Protein AF-A0A3P0XBJ1-F1 (afdb_monomer)

Secondary structure (DSSP, 8-state):
---HHHHHHHHHHHHHHHHHHHHHHHHHHSB-SS-TTSB-HHHHHHHHHHHHHHHHHHHHHHHHHHHHHHTT-

Mean predicted aligned error: 3.43 Å

pLDDT: mean 94.89, std 5.99, range [60.88, 98.56]

Sequence (73 aa):
MLGEERGRLAVALDVLTDALILIGQHGVYCVSNRNPSKPALDLQAVLAGIDGAKELIQSSMALLEQKARAERA

Nearest PDB structures (foldseek):
  8pm4-assembly1_A  TM=7.756E-01  e=5.210E+00  Gordonia otitidis NBRC 100426
  8hhl-assembly1_A  TM=7.588E-01  e=5.575E+00  Mycolicibacterium mucogenicum

Structure (mmCIF, N/CA/C/O backbone):
data_AF-A0A3P0XBJ1-F1
#
_entry.id   AF-A0A3P0XBJ1-F1
#
loop_
_atom_site.group_PDB
_atom_site.id
_atom_site.type_symbol
_atom_site.label_atom_id
_atom_site.label_alt_id
_atom_site.label_comp_id
_atom_site.label_asym_id
_atom_site.label_entity_id
_atom_site.label_seq_id
_atom_site.pdbx_PDB_ins_code
_atom_site.Cartn_x
_atom_site.Cartn_y
_atom_site.Cartn_z
_atom_site.occupancy
_atom_site.B_iso_or_equiv
_atom_site.auth_seq_id
_atom_site.auth_comp_id
_atom_site.auth_asym_id
_atom_site.auth_atom_id
_atom_site.pdbx_PDB_model_num
ATOM 1 N N . MET A 1 1 ? -12.713 -7.103 17.611 1.00 60.88 1 MET A N 1
ATOM 2 C CA . MET A 1 1 ? -12.464 -6.782 16.186 1.00 60.88 1 MET A CA 1
ATOM 3 C C . MET A 1 1 ? -12.264 -5.284 16.027 1.00 60.88 1 MET A C 1
ATOM 5 O O . MET A 1 1 ? -12.727 -4.529 16.870 1.00 60.88 1 MET A O 1
ATOM 9 N N . LEU A 1 2 ? -11.546 -4.873 14.984 1.00 68.00 2 LEU A N 1
ATOM 10 C CA . LEU A 1 2 ? -10.980 -3.531 14.816 1.00 68.00 2 LEU A CA 1
ATOM 11 C C . LEU A 1 2 ? -11.979 -2.445 14.353 1.00 68.00 2 LEU A C 1
ATOM 13 O O . LEU A 1 2 ? -11.569 -1.313 14.128 1.00 68.00 2 LEU A O 1
ATOM 17 N N . GLY A 1 3 ? -13.273 -2.768 14.250 1.00 86.12 3 GLY A N 1
ATOM 18 C CA . GLY A 1 3 ? -14.286 -1.927 13.599 1.00 86.12 3 GLY A CA 1
ATOM 19 C C . GLY A 1 3 ? -14.252 -2.079 12.073 1.00 86.12 3 GLY A C 1
ATOM 20 O O . GLY A 1 3 ? -13.208 -2.396 11.504 1.00 86.12 3 GLY A O 1
ATOM 21 N N . GLU A 1 4 ? -15.397 -1.888 11.414 1.00 92.75 4 GLU A N 1
ATOM 22 C CA . GLU A 1 4 ? -15.551 -2.093 9.963 1.00 92.75 4 GLU A CA 1
ATOM 23 C C . GLU A 1 4 ? -14.602 -1.205 9.143 1.00 92.75 4 GLU A C 1
ATOM 25 O O . GLU A 1 4 ? -13.856 -1.707 8.303 1.00 92.75 4 GLU A O 1
ATOM 30 N N . GLU A 1 5 ? -14.551 0.091 9.459 1.00 94.06 5 GLU A N 1
ATOM 31 C CA . GLU A 1 5 ? -13.689 1.070 8.783 1.00 94.06 5 GLU A CA 1
ATOM 32 C C . GLU A 1 5 ? -12.209 0.673 8.827 1.00 94.06 5 GLU A C 1
ATOM 34 O O . GLU A 1 5 ? -11.501 0.705 7.820 1.00 94.06 5 GLU A O 1
ATOM 39 N N . ARG A 1 6 ? -11.732 0.205 9.986 1.00 94.12 6 ARG A N 1
ATOM 40 C CA . ARG A 1 6 ? -10.340 -0.229 10.139 1.00 94.12 6 ARG A CA 1
ATOM 41 C C . ARG A 1 6 ? -10.060 -1.537 9.399 1.00 94.12 6 ARG A C 1
ATOM 43 O O . ARG A 1 6 ? -8.942 -1.733 8.935 1.00 94.12 6 ARG A O 1
ATOM 50 N N . GLY A 1 7 ? -11.058 -2.415 9.278 1.00 95.25 7 GLY A N 1
ATOM 51 C CA . GLY A 1 7 ? -10.974 -3.619 8.452 1.00 95.25 7 GLY A CA 1
ATOM 52 C C . GLY A 1 7 ? -10.813 -3.285 6.968 1.00 95.25 7 GLY A C 1
ATOM 53 O O . GLY A 1 7 ? -9.928 -3.832 6.315 1.00 95.25 7 GLY A O 1
ATOM 54 N N . ARG A 1 8 ? -11.594 -2.328 6.452 1.00 96.62 8 ARG A N 1
ATOM 55 C CA . ARG A 1 8 ? -11.477 -1.846 5.063 1.00 96.62 8 ARG A CA 1
ATOM 56 C C . ARG A 1 8 ? -10.109 -1.217 4.789 1.00 96.62 8 ARG A C 1
ATOM 58 O O . ARG A 1 8 ? -9.491 -1.523 3.774 1.00 96.62 8 ARG A O 1
ATOM 65 N N . LEU A 1 9 ? -9.605 -0.399 5.717 1.00 97.50 9 LEU A N 1
ATOM 66 C CA . LEU A 1 9 ? -8.262 0.183 5.622 1.00 97.50 9 LEU A CA 1
ATOM 67 C C . LEU A 1 9 ? -7.153 -0.878 5.654 1.00 97.50 9 LEU A C 1
ATOM 69 O O . LEU A 1 9 ? -6.176 -0.749 4.922 1.00 97.50 9 LEU A O 1
ATOM 73 N N . ALA A 1 10 ? -7.310 -1.943 6.444 1.00 96.88 10 ALA A N 1
ATOM 74 C CA . ALA A 1 10 ? -6.350 -3.045 6.467 1.00 96.88 10 ALA A CA 1
ATOM 75 C C . ALA A 1 10 ? -6.281 -3.779 5.117 1.00 96.88 10 ALA A C 1
ATOM 77 O O . ALA A 1 10 ? -5.189 -4.063 4.639 1.00 96.88 10 ALA A O 1
ATOM 78 N N . VAL A 1 11 ? -7.426 -4.024 4.470 1.00 97.81 11 VAL A N 1
ATOM 79 C CA . VAL A 1 11 ? -7.459 -4.625 3.124 1.00 97.81 11 VAL A CA 1
ATOM 80 C C . VAL A 1 11 ? -6.858 -3.680 2.080 1.00 97.81 11 VAL A C 1
ATOM 82 O O 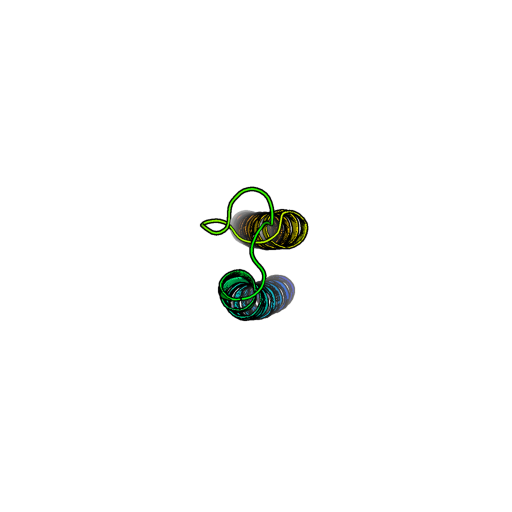. VAL A 1 11 ? -6.102 -4.117 1.221 1.00 97.81 11 VAL A O 1
ATOM 85 N N . ALA A 1 12 ? -7.130 -2.375 2.164 1.00 98.12 12 ALA A N 1
ATOM 86 C CA . ALA A 1 12 ? -6.504 -1.401 1.269 1.00 98.12 12 ALA A CA 1
ATOM 87 C C . ALA A 1 12 ? -4.969 -1.380 1.415 1.00 98.12 12 ALA A C 1
ATOM 89 O O . ALA A 1 12 ? -4.256 -1.291 0.416 1.00 98.12 12 ALA A O 1
ATOM 90 N N . LEU A 1 13 ? -4.460 -1.498 2.647 1.00 98.38 13 LEU A N 1
ATOM 91 C CA . LEU A 1 13 ? -3.026 -1.601 2.920 1.00 98.38 13 LEU A CA 1
ATOM 92 C C . LEU A 1 13 ? -2.409 -2.862 2.293 1.00 98.38 13 LEU A C 1
ATOM 94 O O . LEU A 1 13 ? -1.298 -2.794 1.767 1.00 98.38 13 LEU A O 1
ATOM 98 N N . ASP A 1 14 ? -3.129 -3.981 2.328 1.00 98.12 14 ASP A N 1
ATOM 99 C CA . ASP A 1 14 ? -2.714 -5.249 1.721 1.00 98.12 14 ASP A CA 1
ATOM 100 C C . ASP A 1 14 ? -2.602 -5.121 0.194 1.00 98.12 14 ASP A C 1
ATOM 102 O O . ASP A 1 14 ? -1.535 -5.337 -0.376 1.00 98.12 14 ASP A O 1
ATOM 106 N N . VAL A 1 15 ? -3.643 -4.589 -0.456 1.00 98.56 15 VAL A N 1
ATOM 107 C CA . VAL A 1 15 ? -3.657 -4.352 -1.912 1.00 98.56 15 VAL A CA 1
ATOM 108 C C . VAL A 1 15 ? -2.520 -3.424 -2.357 1.00 98.56 15 VAL A C 1
ATOM 110 O O . VAL A 1 15 ? -1.884 -3.659 -3.386 1.00 98.56 15 VAL A O 1
ATOM 113 N N . LEU A 1 16 ? -2.228 -2.367 -1.593 1.00 98.38 16 LEU A N 1
ATOM 114 C CA . LEU A 1 16 ? -1.091 -1.486 -1.885 1.00 98.38 16 LEU A CA 1
ATOM 115 C C . LEU A 1 16 ? 0.257 -2.181 -1.676 1.00 98.38 16 LEU A C 1
ATOM 117 O O . LEU A 1 16 ? 1.220 -1.872 -2.377 1.00 98.38 16 LEU A O 1
ATOM 121 N N . THR A 1 17 ? 0.340 -3.110 -0.727 1.00 98.00 17 THR A N 1
ATOM 122 C CA . THR A 1 17 ? 1.550 -3.903 -0.489 1.00 98.00 17 THR A CA 1
ATOM 123 C C . THR A 1 17 ? 1.807 -4.858 -1.653 1.00 98.00 17 THR A C 1
ATOM 125 O O . THR A 1 17 ? 2.932 -4.902 -2.153 1.00 98.00 17 THR A O 1
ATOM 128 N N . ASP A 1 18 ? 0.769 -5.520 -2.168 1.00 98.31 18 ASP A N 1
ATOM 129 C CA . ASP A 1 18 ? 0.861 -6.343 -3.378 1.00 98.31 18 ASP A CA 1
ATOM 130 C C . ASP A 1 18 ? 1.287 -5.515 -4.599 1.00 98.31 18 ASP A C 1
ATOM 132 O O . ASP A 1 18 ? 2.198 -5.897 -5.339 1.00 98.31 18 ASP A O 1
ATOM 136 N N . ALA A 1 19 ? 0.687 -4.335 -4.787 1.00 97.88 19 ALA A N 1
ATOM 137 C CA . ALA A 1 19 ? 1.058 -3.427 -5.870 1.00 97.88 19 ALA A CA 1
ATOM 138 C C . ALA A 1 19 ? 2.532 -2.993 -5.782 1.00 97.88 19 ALA A C 1
ATOM 140 O O . ALA A 1 19 ? 3.230 -2.969 -6.800 1.00 97.88 19 ALA A O 1
ATOM 141 N N . LEU A 1 20 ? 3.026 -2.695 -4.574 1.00 97.19 20 LEU A N 1
ATOM 142 C CA . LEU A 1 20 ? 4.423 -2.324 -4.346 1.00 97.19 20 LEU A CA 1
ATOM 143 C C . LEU A 1 20 ? 5.383 -3.442 -4.775 1.00 97.19 20 LEU A C 1
ATOM 145 O O . LEU A 1 20 ? 6.393 -3.163 -5.419 1.00 97.19 20 LEU A O 1
ATOM 149 N N . ILE A 1 21 ? 5.058 -4.700 -4.460 1.00 96.44 21 ILE A N 1
ATOM 150 C CA . ILE A 1 21 ? 5.868 -5.864 -4.846 1.00 96.44 21 ILE A CA 1
ATOM 151 C C . ILE A 1 21 ? 5.935 -5.988 -6.374 1.00 96.44 21 ILE A C 1
ATOM 153 O O . ILE A 1 21 ? 7.026 -6.105 -6.939 1.00 96.44 21 ILE A O 1
ATOM 157 N N . LEU A 1 22 ? 4.784 -5.916 -7.050 1.00 96.56 22 LEU A N 1
ATOM 158 C CA . LEU A 1 22 ? 4.702 -6.058 -8.507 1.00 96.56 22 LEU A CA 1
ATOM 159 C C . LEU A 1 22 ? 5.458 -4.938 -9.240 1.00 96.56 22 LEU A C 1
ATOM 161 O O . LEU A 1 22 ? 6.225 -5.198 -10.170 1.00 96.56 22 LEU A O 1
ATOM 165 N N . ILE A 1 23 ? 5.289 -3.688 -8.803 1.00 96.12 23 ILE A N 1
ATOM 166 C CA . ILE A 1 23 ? 5.949 -2.527 -9.418 1.00 96.12 23 ILE A CA 1
ATOM 167 C C . ILE A 1 23 ? 7.447 -2.520 -9.101 1.00 96.12 23 ILE A C 1
ATOM 169 O O . ILE A 1 23 ? 8.259 -2.226 -9.981 1.00 96.12 23 ILE A O 1
ATOM 173 N N . GLY A 1 24 ? 7.832 -2.903 -7.881 1.00 94.31 24 GLY A N 1
ATOM 174 C CA . GLY A 1 24 ? 9.233 -3.044 -7.490 1.00 94.31 24 GLY A CA 1
ATOM 175 C C . GLY A 1 24 ? 9.974 -4.042 -8.380 1.00 94.31 24 GLY A C 1
ATOM 176 O O . GLY A 1 24 ? 11.067 -3.747 -8.863 1.00 94.31 24 GLY A O 1
ATOM 177 N N . GLN A 1 25 ? 9.346 -5.181 -8.687 1.00 95.62 25 GLN A N 1
ATOM 178 C CA . GLN A 1 25 ? 9.897 -6.153 -9.630 1.00 95.62 25 GLN A CA 1
ATOM 179 C C . GLN A 1 25 ? 9.994 -5.586 -11.052 1.00 95.62 25 GLN A C 1
ATOM 181 O O . GLN A 1 25 ? 11.003 -5.790 -11.727 1.00 95.62 25 GLN A O 1
ATOM 186 N N . HIS A 1 26 ? 8.982 -4.852 -11.518 1.00 95.38 26 HIS A N 1
ATOM 187 C CA . HIS A 1 26 ? 9.027 -4.226 -12.840 1.00 95.38 26 HIS A CA 1
ATOM 188 C C . HIS A 1 26 ? 10.200 -3.236 -12.979 1.00 95.38 26 HIS A C 1
ATOM 190 O O . HIS A 1 26 ? 10.829 -3.174 -14.037 1.00 95.38 26 HIS A O 1
ATOM 196 N N . GLY A 1 27 ? 10.564 -2.540 -11.895 1.00 94.12 27 GLY A N 1
ATOM 197 C CA . GLY A 1 27 ? 11.724 -1.644 -11.832 1.00 94.12 27 GLY A CA 1
ATOM 198 C C . GLY A 1 27 ? 13.089 -2.314 -12.040 1.00 94.12 27 GLY A C 1
ATOM 199 O O . GLY A 1 27 ? 14.056 -1.614 -12.332 1.00 94.12 27 GLY A O 1
ATOM 200 N N . VAL A 1 28 ? 13.180 -3.648 -11.945 1.00 93.69 28 VAL A N 1
ATOM 201 C CA . VAL A 1 28 ? 14.389 -4.415 -12.312 1.00 93.69 28 VAL A CA 1
ATOM 202 C C . VAL A 1 28 ? 14.598 -4.421 -13.828 1.00 93.69 28 VAL A C 1
ATOM 204 O O . VAL A 1 28 ? 15.730 -4.391 -14.302 1.00 93.69 28 VAL A O 1
ATOM 207 N N . TYR A 1 29 ? 13.506 -4.452 -14.593 1.00 94.50 29 TYR A N 1
ATOM 208 C CA . TYR A 1 29 ? 13.539 -4.520 -16.055 1.00 94.50 29 TYR A CA 1
ATOM 209 C C . TYR A 1 29 ? 13.440 -3.137 -16.698 1.00 94.50 29 TYR A C 1
ATOM 211 O O . TYR A 1 29 ? 14.062 -2.876 -17.727 1.00 94.50 29 TYR A O 1
ATOM 219 N N . CYS A 1 30 ? 12.659 -2.245 -16.092 1.00 96.81 30 CYS A N 1
ATOM 220 C CA . CYS A 1 30 ? 12.443 -0.891 -16.572 1.00 96.81 30 CYS A CA 1
ATOM 221 C C . CYS A 1 30 ? 13.342 0.085 -15.801 1.00 96.81 30 CYS A C 1
ATOM 223 O O . CYS A 1 30 ? 12.978 0.623 -14.751 1.00 96.81 30 CYS A O 1
ATOM 225 N N . VAL A 1 31 ? 14.552 0.279 -16.324 1.00 96.50 31 VAL A N 1
ATOM 226 C CA . VAL A 1 31 ? 15.612 1.078 -15.695 1.00 96.50 31 VAL A CA 1
ATOM 227 C C . VAL A 1 31 ? 15.758 2.457 -16.333 1.00 96.50 31 VAL A C 1
ATOM 229 O O . VAL A 1 31 ? 15.331 2.709 -17.458 1.00 96.50 31 VAL A O 1
ATOM 232 N N . SER A 1 32 ? 16.383 3.384 -15.612 1.00 96.19 32 SER A N 1
ATOM 233 C CA . SER A 1 32 ? 16.662 4.721 -16.125 1.00 96.19 32 SER A CA 1
ATOM 234 C C . SER A 1 32 ? 17.717 4.692 -17.233 1.00 9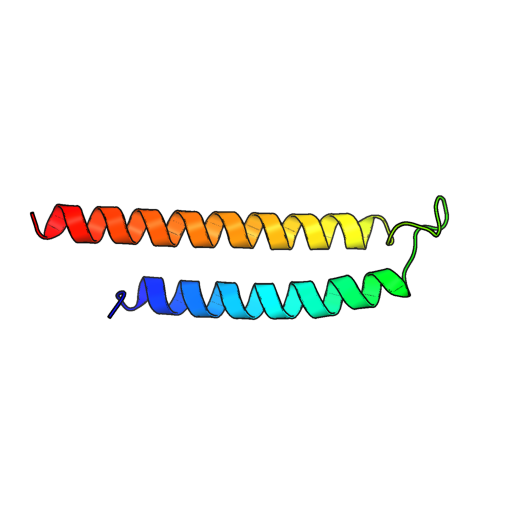6.19 32 SER A C 1
ATOM 236 O O . SER A 1 32 ? 18.837 4.232 -17.021 1.00 96.19 32 SER A O 1
ATOM 238 N N . ASN A 1 33 ? 17.425 5.340 -18.365 1.00 94.00 33 ASN A N 1
ATOM 239 C CA . ASN A 1 33 ? 18.407 5.553 -19.437 1.00 94.00 33 ASN A CA 1
ATOM 240 C C . ASN A 1 33 ? 19.646 6.344 -18.981 1.00 94.00 33 ASN A C 1
ATOM 242 O O . ASN A 1 33 ? 20.708 6.222 -19.583 1.00 94.00 33 ASN A O 1
ATOM 246 N N . ARG A 1 34 ? 19.518 7.184 -17.943 1.00 94.25 34 ARG A N 1
ATOM 247 C CA . ARG A 1 34 ? 20.638 7.975 -17.401 1.00 94.25 34 ARG A CA 1
ATOM 248 C C . ARG A 1 34 ? 21.462 7.193 -16.385 1.00 94.25 34 ARG A C 1
ATOM 250 O O . ARG A 1 34 ? 22.647 7.464 -16.233 1.00 94.25 34 ARG A O 1
ATOM 257 N N . ASN A 1 35 ? 20.831 6.272 -15.661 1.00 94.69 35 ASN A N 1
ATOM 258 C CA . ASN A 1 35 ? 21.496 5.438 -14.671 1.00 94.69 35 ASN A CA 1
ATOM 259 C C . ASN A 1 35 ? 20.838 4.046 -14.610 1.00 94.69 35 ASN A C 1
ATOM 261 O O . ASN A 1 35 ? 19.876 3.875 -13.858 1.00 94.69 35 ASN A O 1
ATOM 265 N N . PRO A 1 36 ? 21.389 3.044 -15.319 1.00 93.88 36 PRO A N 1
ATOM 266 C CA . PRO A 1 36 ? 20.830 1.691 -15.362 1.00 93.88 36 PRO A CA 1
ATOM 267 C C . PRO A 1 36 ? 20.780 0.959 -14.012 1.00 93.88 36 PRO A C 1
ATOM 269 O O . PRO A 1 36 ? 20.115 -0.062 -13.906 1.00 93.88 36 PRO A O 1
ATOM 272 N N . SER A 1 37 ? 21.458 1.463 -12.971 1.00 94.19 37 SER A N 1
ATOM 273 C CA . SER A 1 37 ? 21.358 0.910 -11.607 1.00 94.19 37 SER A CA 1
ATOM 274 C C . SER A 1 37 ? 20.104 1.355 -10.846 1.00 94.19 37 SER A C 1
ATOM 276 O O . SER A 1 37 ? 19.888 0.924 -9.715 1.00 94.19 37 SER A O 1
ATOM 278 N N . LYS A 1 38 ? 19.286 2.237 -11.432 1.00 95.62 38 LYS A N 1
ATOM 279 C CA . LYS A 1 38 ? 18.040 2.727 -10.837 1.00 95.62 38 LYS A CA 1
ATOM 280 C C . LYS A 1 38 ? 16.847 2.427 -11.751 1.00 95.62 38 LYS A C 1
ATOM 282 O O . LYS A 1 38 ? 17.009 2.498 -12.971 1.00 95.62 38 LYS A O 1
ATOM 287 N N . PRO A 1 39 ? 15.644 2.197 -11.192 1.00 96.81 39 PRO A N 1
ATOM 288 C CA . PRO A 1 39 ? 14.415 2.119 -11.980 1.00 96.81 39 PRO A CA 1
ATOM 289 C C . PRO A 1 39 ? 14.163 3.396 -12.791 1.00 96.81 39 PRO A C 1
ATOM 291 O O . PRO A 1 39 ? 14.729 4.458 -12.502 1.00 96.81 39 PRO A O 1
ATOM 294 N N . ALA A 1 40 ?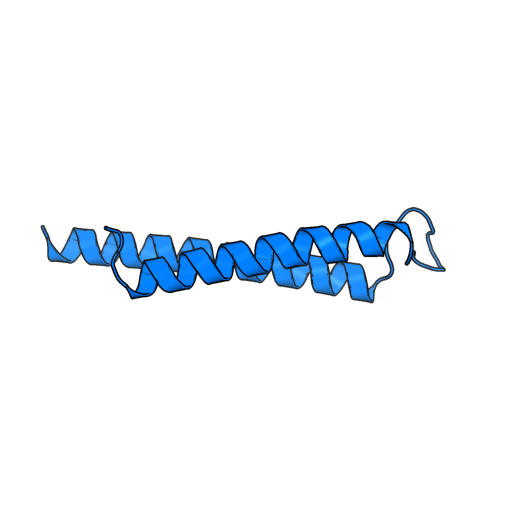 13.280 3.326 -13.783 1.00 97.00 40 ALA A N 1
ATOM 295 C CA . ALA A 1 40 ? 12.792 4.508 -14.486 1.00 97.00 40 ALA A CA 1
ATOM 296 C C . ALA A 1 40 ? 12.200 5.553 -13.507 1.00 97.00 40 ALA A C 1
ATOM 298 O O . ALA A 1 40 ? 11.763 5.227 -12.400 1.00 97.00 40 ALA A O 1
ATOM 299 N N . LEU A 1 41 ? 12.280 6.842 -13.862 1.00 96.12 41 LEU A N 1
ATOM 300 C CA . LEU A 1 41 ? 11.948 7.943 -12.939 1.00 96.12 41 LEU A CA 1
ATOM 301 C C . LEU A 1 41 ? 10.468 7.954 -12.536 1.00 96.12 41 LEU A C 1
ATOM 303 O O . LEU A 1 41 ? 10.139 8.255 -11.392 1.00 96.12 41 LEU A O 1
ATOM 307 N N . ASP A 1 42 ? 9.592 7.614 -13.470 1.00 96.25 42 ASP A N 1
ATOM 308 C CA . ASP A 1 42 ? 8.165 7.407 -13.250 1.00 96.25 42 ASP A CA 1
ATOM 309 C C . ASP A 1 42 ? 7.898 6.243 -12.285 1.00 96.25 42 ASP A C 1
ATOM 311 O O . ASP A 1 42 ? 7.115 6.401 -11.352 1.00 96.25 42 ASP A O 1
ATOM 315 N N . LEU A 1 43 ? 8.607 5.118 -12.418 1.00 96.50 43 LEU A N 1
ATOM 316 C CA . LEU A 1 43 ? 8.497 4.005 -11.467 1.00 96.50 43 LEU A CA 1
ATOM 317 C C . LEU A 1 43 ? 8.964 4.386 -10.063 1.00 96.50 43 LEU A C 1
ATOM 319 O O . LEU A 1 43 ? 8.316 4.017 -9.088 1.00 96.50 43 LEU A O 1
ATOM 323 N N . GLN A 1 44 ? 10.042 5.164 -9.942 1.00 96.00 44 GLN A N 1
ATOM 324 C CA . GLN A 1 44 ? 10.473 5.696 -8.644 1.00 96.00 44 GLN A CA 1
ATOM 325 C C . GLN A 1 44 ? 9.380 6.568 -8.007 1.00 96.00 44 GLN A C 1
ATOM 327 O O . GLN A 1 44 ? 9.116 6.439 -6.813 1.00 96.00 44 GLN A O 1
ATOM 332 N N . ALA A 1 45 ? 8.719 7.422 -8.796 1.00 97.31 45 ALA A N 1
ATOM 333 C CA . ALA A 1 45 ? 7.630 8.266 -8.311 1.00 97.31 45 ALA A CA 1
ATOM 334 C C . ALA A 1 45 ? 6.405 7.444 -7.874 1.00 97.31 45 ALA A C 1
ATOM 336 O O . ALA A 1 45 ? 5.814 7.735 -6.836 1.00 97.31 45 ALA A O 1
ATOM 337 N N . VAL A 1 46 ? 6.050 6.397 -8.625 1.00 97.62 46 VAL A N 1
ATOM 338 C CA . VAL A 1 46 ? 4.947 5.492 -8.270 1.00 97.62 46 VAL A CA 1
ATOM 339 C C . VAL A 1 46 ? 5.251 4.725 -6.982 1.00 97.62 46 VAL A C 1
ATOM 341 O O . VAL A 1 46 ? 4.405 4.696 -6.093 1.00 97.62 46 VAL A O 1
ATOM 344 N N . LEU A 1 47 ? 6.453 4.153 -6.847 1.00 97.12 47 LEU A N 1
ATOM 345 C CA . LEU A 1 47 ? 6.877 3.457 -5.625 1.00 97.12 47 LEU A CA 1
ATOM 346 C C . LEU A 1 47 ? 6.795 4.383 -4.404 1.00 97.12 47 LEU A C 1
ATOM 348 O O . LEU A 1 47 ? 6.175 4.026 -3.405 1.00 97.12 47 LEU A O 1
ATOM 352 N N . ALA A 1 48 ? 7.327 5.605 -4.520 1.00 97.69 48 ALA A N 1
ATOM 353 C CA . ALA A 1 48 ? 7.250 6.605 -3.457 1.00 97.69 48 ALA A CA 1
ATOM 354 C C . ALA A 1 48 ? 5.799 6.991 -3.115 1.00 97.69 48 ALA A C 1
ATOM 356 O O . ALA A 1 48 ? 5.459 7.150 -1.944 1.00 97.69 48 ALA A O 1
ATOM 357 N N . GLY A 1 49 ? 4.928 7.115 -4.121 1.00 98.31 49 GLY A N 1
ATOM 358 C CA . GLY A 1 49 ? 3.507 7.396 -3.920 1.00 98.31 49 GLY A CA 1
ATOM 359 C C . GLY A 1 49 ? 2.772 6.274 -3.183 1.00 98.31 49 GLY A C 1
ATOM 360 O O . GLY A 1 49 ? 1.971 6.552 -2.291 1.00 98.31 49 GLY A O 1
ATOM 361 N N . ILE A 1 50 ? 3.064 5.012 -3.515 1.00 98.19 50 ILE A N 1
ATOM 362 C CA . ILE A 1 50 ? 2.477 3.846 -2.839 1.00 98.19 50 ILE A CA 1
ATOM 363 C C . ILE A 1 50 ? 2.946 3.774 -1.385 1.00 98.19 50 ILE 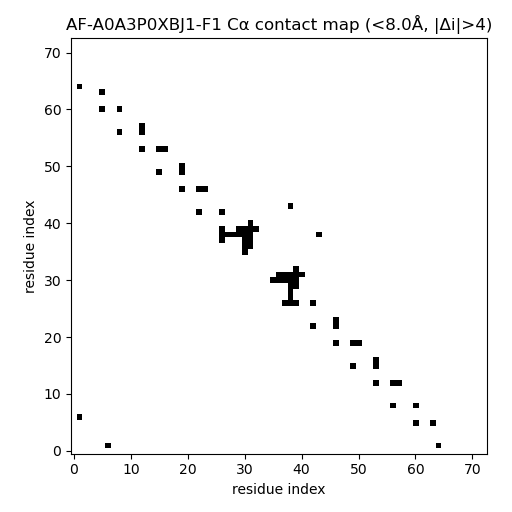A C 1
ATOM 365 O O . ILE A 1 50 ? 2.115 3.584 -0.497 1.00 98.19 50 ILE A O 1
ATOM 369 N N . ASP A 1 51 ? 4.239 3.969 -1.116 1.00 98.12 51 ASP A N 1
ATOM 370 C CA . ASP A 1 51 ? 4.745 3.973 0.260 1.00 98.12 51 ASP A CA 1
ATOM 371 C C . ASP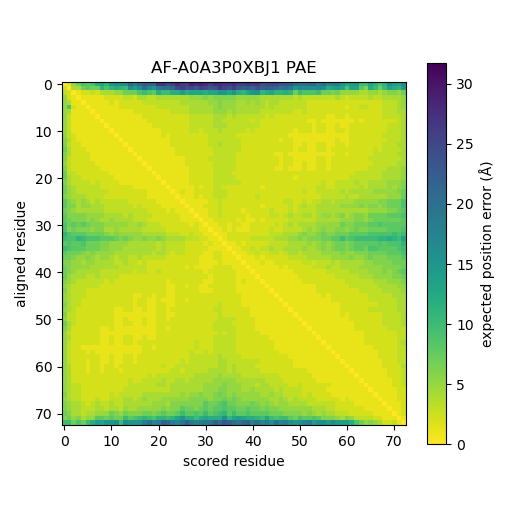 A 1 51 ? 4.135 5.108 1.093 1.00 98.12 51 ASP A C 1
ATOM 373 O O . ASP A 1 51 ? 3.635 4.852 2.190 1.00 98.12 51 ASP A O 1
ATOM 377 N N . GLY A 1 52 ? 4.031 6.320 0.540 1.00 98.38 52 GLY A N 1
ATOM 378 C CA . GLY A 1 52 ? 3.337 7.424 1.209 1.00 98.38 52 GLY A CA 1
ATOM 379 C C . GLY A 1 52 ? 1.855 7.127 1.484 1.00 98.38 52 GLY A C 1
ATOM 380 O O . GLY A 1 52 ? 1.344 7.424 2.564 1.00 98.38 52 GLY A O 1
ATOM 381 N N . ALA A 1 53 ? 1.149 6.484 0.548 1.00 98.56 53 ALA A N 1
ATOM 382 C CA . ALA A 1 53 ? -0.241 6.075 0.760 1.00 98.56 53 ALA A CA 1
ATOM 383 C C . ALA A 1 53 ? -0.376 5.041 1.893 1.00 98.56 53 ALA A C 1
ATOM 385 O O . ALA A 1 53 ? -1.294 5.137 2.713 1.00 98.56 53 ALA A O 1
ATOM 386 N N . LYS A 1 54 ? 0.554 4.082 1.982 1.00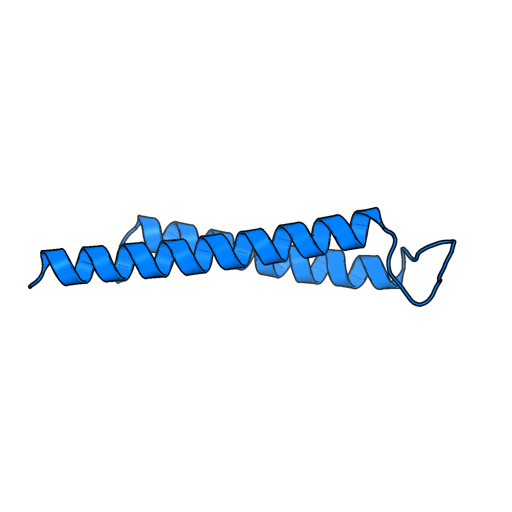 98.56 54 LYS A N 1
ATOM 387 C CA . LYS A 1 54 ? 0.590 3.087 3.064 1.00 98.56 54 LYS A CA 1
ATOM 388 C C . LYS A 1 54 ? 0.799 3.750 4.428 1.00 98.56 54 LYS A C 1
ATOM 390 O O . LYS A 1 54 ? 0.073 3.423 5.367 1.00 98.56 54 LYS A O 1
ATOM 395 N N . GLU A 1 55 ? 1.721 4.709 4.532 1.00 98.44 55 GLU A N 1
ATOM 396 C CA . GLU A 1 55 ? 1.953 5.478 5.765 1.00 98.44 55 GLU A CA 1
ATOM 397 C C . GLU A 1 55 ? 0.693 6.239 6.211 1.00 98.44 55 GLU A C 1
ATOM 399 O O . GLU A 1 55 ? 0.306 6.190 7.383 1.00 98.44 55 GLU A O 1
ATOM 404 N N . LEU A 1 56 ? -0.007 6.890 5.274 1.00 98.44 56 LEU A N 1
ATOM 405 C CA . LEU A 1 56 ? -1.258 7.605 5.555 1.00 98.44 56 LEU A CA 1
AT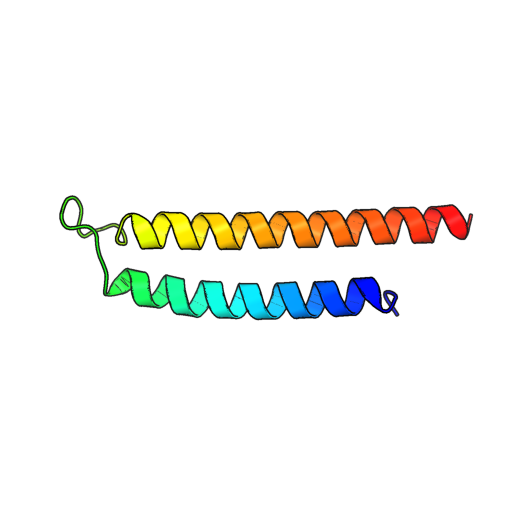OM 406 C C . LEU A 1 56 ? -2.369 6.671 6.050 1.00 98.44 56 LEU A C 1
ATOM 408 O O . LEU A 1 56 ? -3.098 7.017 6.986 1.00 98.44 56 LEU A O 1
ATOM 412 N N . ILE A 1 57 ? -2.497 5.482 5.458 1.00 98.25 57 ILE A N 1
ATOM 413 C CA . ILE A 1 57 ? -3.469 4.473 5.897 1.00 98.25 57 ILE A CA 1
ATOM 414 C C . ILE A 1 57 ? -3.132 3.984 7.307 1.00 98.25 57 ILE A C 1
ATOM 416 O O . ILE A 1 57 ? -4.011 3.973 8.172 1.00 98.25 57 ILE A O 1
ATOM 420 N N . GLN A 1 58 ? -1.871 3.638 7.572 1.00 98.00 58 GLN A N 1
ATOM 421 C CA . GLN A 1 58 ? -1.425 3.193 8.896 1.00 98.00 58 GLN A CA 1
ATOM 422 C C . GLN A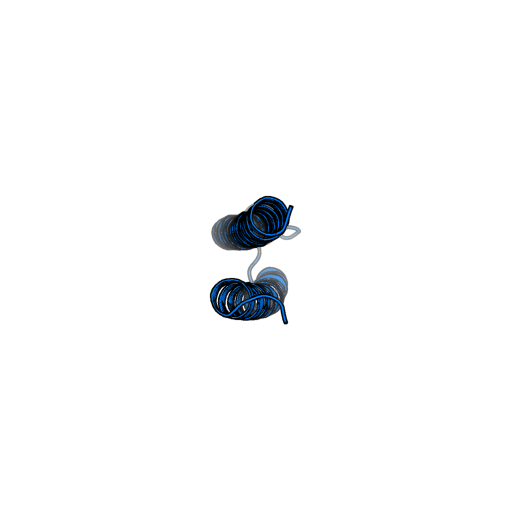 1 58 ? -1.670 4.265 9.969 1.00 98.00 58 GLN A C 1
ATOM 424 O O . GLN A 1 58 ? -2.210 3.961 11.036 1.00 98.00 58 GLN A O 1
ATOM 429 N N . SER A 1 59 ? -1.359 5.528 9.664 1.00 98.31 59 SER A N 1
ATOM 430 C CA . SER A 1 59 ? -1.656 6.676 10.529 1.00 98.31 59 SER A CA 1
ATOM 431 C C . SER A 1 59 ? -3.162 6.825 10.788 1.00 98.31 59 SER A C 1
ATOM 433 O O . SER A 1 59 ? -3.598 6.955 11.934 1.00 98.31 59 SER A O 1
ATOM 435 N N . SER A 1 60 ? -3.989 6.700 9.746 1.00 97.75 60 SER A N 1
ATOM 436 C CA . SER A 1 60 ? -5.452 6.771 9.865 1.00 97.75 60 SER A CA 1
ATOM 437 C C . SER A 1 60 ? -6.015 5.658 10.754 1.00 97.75 60 SER A C 1
ATOM 439 O O . SER A 1 60 ? -6.863 5.911 11.611 1.00 97.75 60 SER A O 1
ATOM 441 N N . MET A 1 61 ? -5.509 4.430 10.617 1.00 96.88 61 MET A N 1
ATOM 442 C CA . MET A 1 61 ? -5.887 3.307 11.481 1.00 96.88 61 MET A CA 1
ATOM 443 C C . MET A 1 61 ? -5.512 3.557 12.950 1.00 96.88 61 MET A C 1
ATOM 4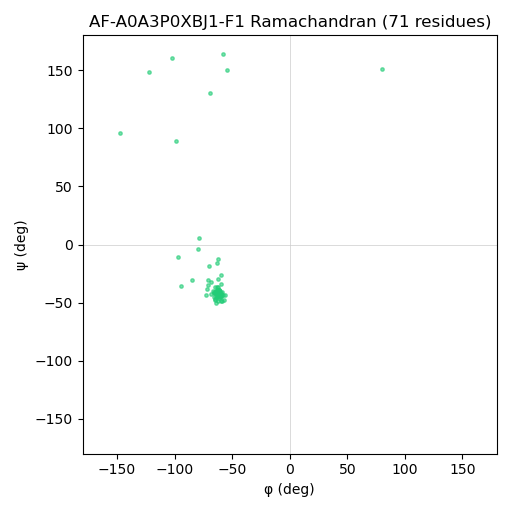45 O O . MET A 1 61 ? -6.302 3.231 13.841 1.00 96.88 61 MET A O 1
ATOM 449 N N . ALA A 1 62 ? -4.344 4.156 13.210 1.00 96.31 62 ALA A N 1
ATOM 450 C CA . ALA A 1 62 ? -3.910 4.517 14.559 1.00 96.31 62 ALA A CA 1
ATOM 451 C C . ALA A 1 62 ? -4.815 5.593 15.185 1.00 96.31 62 ALA A C 1
ATOM 453 O O . ALA A 1 62 ? -5.211 5.466 16.346 1.00 96.31 62 ALA A O 1
ATOM 454 N N . LEU A 1 63 ? -5.210 6.609 14.409 1.00 96.38 63 LEU A N 1
ATOM 455 C CA . LEU A 1 63 ? -6.160 7.638 14.848 1.00 96.38 63 LEU A CA 1
ATOM 456 C C . LEU A 1 63 ? -7.532 7.044 15.191 1.00 96.38 63 LEU A C 1
ATOM 458 O O . LEU A 1 63 ? -8.114 7.395 16.218 1.00 96.38 63 LEU A O 1
ATOM 462 N N . LEU A 1 64 ? -8.045 6.120 14.371 1.00 95.38 64 LEU A N 1
ATOM 463 C CA . LEU A 1 64 ? -9.305 5.424 14.654 1.00 95.38 64 LEU A CA 1
ATOM 464 C C . LEU A 1 64 ? -9.232 4.619 15.957 1.00 95.38 64 LEU A C 1
ATOM 466 O O . LEU A 1 64 ? -10.181 4.619 16.738 1.00 95.38 64 LEU A O 1
ATOM 470 N N . GLU A 1 65 ? -8.099 3.969 16.231 1.00 92.94 65 GLU A N 1
ATOM 471 C CA . GLU A 1 65 ? -7.897 3.246 17.488 1.00 92.94 65 GLU A CA 1
ATOM 472 C C . GLU A 1 65 ? -7.867 4.177 18.704 1.00 92.94 65 GLU A C 1
ATOM 474 O O . GLU A 1 65 ? -8.452 3.860 19.739 1.00 92.94 65 GLU A O 1
ATOM 479 N N . GLN A 1 66 ? -7.205 5.330 18.593 1.00 94.56 66 GLN A N 1
ATOM 480 C CA . GLN A 1 66 ? -7.184 6.331 19.661 1.00 94.56 66 GLN A CA 1
ATOM 481 C C . GLN A 1 66 ? -8.590 6.853 19.970 1.00 94.56 66 GLN A C 1
ATOM 483 O O . GLN A 1 66 ? -8.970 6.883 21.138 1.00 94.56 66 GLN A O 1
ATOM 488 N N . LYS A 1 67 ? -9.378 7.183 18.939 1.00 94.06 67 LYS A N 1
ATOM 489 C CA . LYS A 1 67 ? -10.776 7.615 19.098 1.00 94.06 67 LYS A CA 1
ATOM 490 C C . LYS A 1 67 ? -11.626 6.541 19.776 1.00 94.06 67 LYS A C 1
ATOM 492 O O . LYS A 1 67 ? -12.259 6.817 20.787 1.00 94.06 67 LYS A O 1
ATOM 497 N N . ALA A 1 68 ? -11.540 5.298 19.302 1.00 91.44 68 ALA A N 1
ATOM 498 C CA . ALA A 1 68 ? -12.282 4.182 19.883 1.00 91.44 68 ALA A CA 1
ATOM 499 C C . ALA A 1 68 ? -11.895 3.889 21.345 1.00 91.44 68 ALA A C 1
ATOM 501 O O . ALA A 1 68 ? -12.717 3.388 22.106 1.00 91.44 68 ALA A O 1
ATOM 502 N N . ARG A 1 69 ? -10.645 4.160 21.749 1.00 92.38 69 ARG A N 1
ATOM 503 C CA . ARG A 1 69 ? -10.225 4.073 23.158 1.00 92.38 69 ARG A CA 1
ATOM 504 C C . ARG A 1 69 ? -10.785 5.218 23.994 1.00 92.38 69 ARG A C 1
ATOM 506 O O . ARG A 1 69 ? -11.252 4.955 25.093 1.00 92.38 69 ARG A O 1
ATOM 513 N N . ALA A 1 70 ? -10.750 6.445 23.477 1.00 94.12 70 ALA A N 1
ATOM 514 C CA . ALA A 1 70 ? -11.270 7.621 24.170 1.00 94.12 70 ALA A CA 1
ATOM 515 C C . ALA A 1 70 ? -12.782 7.529 24.425 1.00 94.12 70 ALA A C 1
ATOM 517 O O . ALA A 1 70 ? -13.237 7.928 25.483 1.00 94.12 70 ALA A O 1
ATOM 518 N N . GLU A 1 71 ? -13.549 6.950 23.498 1.00 91.88 71 GLU A N 1
ATOM 519 C CA . GLU A 1 71 ? -14.998 6.736 23.655 1.00 91.88 71 GLU A CA 1
ATOM 520 C C . GLU A 1 71 ? -15.363 5.665 24.697 1.00 91.88 71 GLU A C 1
ATOM 522 O O . GLU A 1 71 ? -16.509 5.593 25.134 1.00 91.88 71 GLU A O 1
ATOM 527 N N . ARG A 1 72 ? -14.415 4.793 25.064 1.00 88.81 72 ARG A N 1
ATOM 528 C CA . ARG A 1 72 ? -14.621 3.707 26.039 1.00 88.81 72 ARG A CA 1
ATOM 529 C C . ARG A 1 72 ? -14.153 4.059 27.452 1.00 88.81 72 ARG A C 1
ATOM 531 O O . ARG A 1 72 ? -14.381 3.251 28.351 1.00 88.81 72 ARG A O 1
ATOM 538 N N . ALA A 1 73 ? -13.436 5.170 27.608 1.00 78.62 73 ALA A N 1
ATOM 539 C CA . ALA A 1 73 ? -12.907 5.664 28.877 1.00 78.62 73 ALA A CA 1
ATOM 540 C C . ALA A 1 73 ? -13.903 6.629 29.527 1.00 78.62 73 ALA A C 1
ATOM 542 O O . ALA A 1 73 ? -14.012 6.580 30.771 1.00 78.62 73 ALA A O 1
#

Solvent-accessible surface area (backbone atoms only — not comparable to full-atom values): 4112 Å² total; per-residue (Å²): 133,81,52,70,70,45,50,54,48,51,52,52,46,49,56,50,51,53,50,46,53,56,51,57,56,47,32,75,76,44,42,22,95,90,44,73,93,38,41,24,70,68,56,52,51,50,52,52,50,49,52,53,50,44,52,53,48,55,51,50,45,51,52,51,51,52,52,59,50,60,78,72,108

Foldseek 3Di:
DLDPVLVVLVVVLVVLVVVLVVLVVVQLVAADPVDRVGGHPVSVVVNVVSVVVNVVSVVVSVVSVVVVVVVVD

Radius of gyration: 16.83 Å; Cα contacts (8 Å, |Δi|>4): 38; chains: 1; bounding box: 37×15×48 Å